Protein AF-F3FYG7-F1 (afdb_monomer_lite)

Structure (mmCIF, N/CA/C/O backbone):
data_AF-F3FYG7-F1
#
_entry.id   AF-F3FYG7-F1
#
loop_
_atom_site.group_PDB
_atom_site.id
_atom_site.type_symbol
_atom_site.label_atom_id
_atom_site.label_alt_id
_atom_site.label_comp_id
_atom_site.label_asym_id
_atom_site.label_entity_id
_atom_site.label_seq_id
_atom_site.pdbx_PDB_ins_code
_atom_site.Cartn_x
_atom_site.Cartn_y
_atom_site.Cartn_z
_atom_site.occupancy
_atom_site.B_iso_or_equiv
_atom_site.auth_seq_id
_atom_site.auth_comp_id
_atom_site.auth_asym_id
_atom_site.auth_atom_id
_atom_site.pdbx_PDB_model_num
ATOM 1 N N . ARG A 1 1 ? 8.693 10.051 1.400 1.00 95.94 1 ARG A N 1
ATOM 2 C CA . ARG A 1 1 ? 7.713 10.071 0.281 1.00 95.94 1 ARG A CA 1
ATOM 3 C C . ARG A 1 1 ? 6.406 9.385 0.680 1.00 95.94 1 ARG A C 1
ATOM 5 O O . ARG A 1 1 ? 5.389 10.059 0.661 1.00 95.94 1 ARG A O 1
ATOM 12 N N . ALA A 1 2 ? 6.449 8.142 1.172 1.00 98.38 2 ALA A N 1
ATOM 13 C CA . ALA A 1 2 ? 5.258 7.397 1.604 1.00 98.38 2 ALA A CA 1
ATOM 14 C C . ALA A 1 2 ? 4.365 8.137 2.622 1.00 98.38 2 ALA A C 1
ATOM 16 O O . ALA A 1 2 ? 3.166 8.207 2.411 1.00 98.38 2 ALA A O 1
ATOM 17 N N . ASN A 1 3 ? 4.919 8.775 3.666 1.00 98.62 3 ASN A N 1
ATOM 18 C CA . ASN A 1 3 ? 4.086 9.527 4.624 1.00 98.62 3 ASN A CA 1
ATOM 19 C C . ASN A 1 3 ? 3.333 10.691 3.965 1.00 98.62 3 ASN A C 1
ATOM 21 O O . ASN A 1 3 ? 2.202 10.967 4.330 1.00 98.62 3 ASN A O 1
ATOM 25 N N . ARG A 1 4 ? 3.947 11.387 3.001 1.00 98.62 4 ARG A N 1
ATOM 26 C CA . ARG A 1 4 ? 3.282 12.491 2.292 1.00 98.62 4 ARG A CA 1
ATOM 27 C C . ARG A 1 4 ? 2.119 11.960 1.454 1.00 98.62 4 ARG A C 1
ATOM 29 O O . ARG A 1 4 ? 1.053 12.555 1.470 1.00 98.62 4 ARG A O 1
ATOM 36 N N . LEU A 1 5 ? 2.326 10.823 0.787 1.00 98.44 5 LEU A N 1
ATOM 37 C CA . LEU A 1 5 ? 1.269 10.124 0.062 1.00 98.44 5 LEU A CA 1
ATOM 38 C C . LEU A 1 5 ? 0.150 9.656 1.004 1.00 98.44 5 LEU A C 1
ATOM 40 O O . LEU A 1 5 ? -1.009 9.866 0.689 1.00 98.44 5 LEU A O 1
ATOM 44 N N . ALA A 1 6 ? 0.479 9.105 2.173 1.00 98.62 6 ALA A N 1
ATOM 45 C CA . ALA A 1 6 ? -0.515 8.681 3.160 1.00 98.62 6 ALA A CA 1
ATOM 46 C C . ALA A 1 6 ? -1.409 9.845 3.614 1.00 98.62 6 ALA A C 1
ATOM 48 O O . ALA A 1 6 ? -2.626 9.738 3.563 1.00 98.62 6 ALA A O 1
ATOM 49 N N . HIS A 1 7 ? -0.817 10.991 3.973 1.00 98.56 7 HIS A N 1
ATOM 50 C CA . HIS A 1 7 ? -1.594 12.183 4.334 1.00 98.56 7 HIS A CA 1
ATOM 51 C C . HIS A 1 7 ? -2.436 12.708 3.168 1.00 98.56 7 HIS A C 1
ATOM 53 O O . HIS A 1 7 ? -3.544 13.180 3.388 1.00 98.56 7 HIS A O 1
ATOM 59 N N . TYR A 1 8 ? -1.930 12.617 1.936 1.00 98.50 8 TYR A N 1
ATOM 60 C CA . TYR A 1 8 ? -2.711 12.965 0.753 1.00 98.50 8 TYR A CA 1
ATOM 61 C C . TYR A 1 8 ? -3.920 12.034 0.574 1.00 98.50 8 TYR A C 1
ATOM 63 O O . TYR A 1 8 ? -5.024 12.527 0.388 1.00 98.50 8 TYR A O 1
ATOM 71 N N . LEU A 1 9 ? -3.741 10.714 0.709 1.00 98.19 9 LEU A N 1
ATOM 72 C CA . LEU A 1 9 ? -4.828 9.729 0.651 1.00 98.19 9 LEU A CA 1
ATOM 73 C C . LEU A 1 9 ? -5.874 9.963 1.754 1.00 98.19 9 LEU A C 1
ATOM 75 O O . LEU A 1 9 ? -7.066 9.958 1.469 1.00 98.19 9 LEU A O 1
ATOM 79 N N . ILE A 1 10 ? -5.437 10.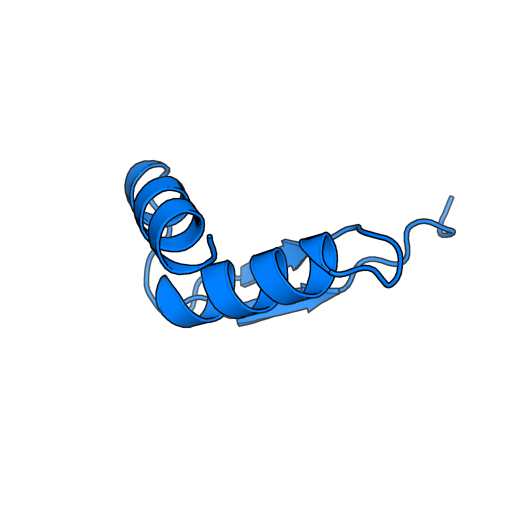249 2.984 1.00 98.38 10 ILE A N 1
ATOM 80 C CA . ILE A 1 10 ? -6.329 10.630 4.092 1.00 98.38 10 ILE A CA 1
ATOM 81 C C . ILE A 1 10 ? -7.092 11.918 3.750 1.00 98.38 10 ILE A C 1
ATOM 83 O O . ILE A 1 10 ? -8.295 12.006 3.972 1.00 98.38 10 ILE A O 1
ATOM 87 N N . GLY A 1 11 ? -6.417 12.905 3.152 1.00 98.50 11 GLY A N 1
ATOM 88 C CA . GLY A 1 11 ? -7.045 14.139 2.672 1.00 98.50 11 GLY A CA 1
ATOM 89 C C . GLY A 1 11 ? -8.066 13.927 1.547 1.00 98.50 11 GLY A C 1
ATOM 90 O O . GLY A 1 11 ? -8.958 14.754 1.383 1.00 98.50 11 GLY A O 1
ATOM 91 N N . LEU A 1 12 ? -7.970 12.818 0.805 1.00 97.94 12 LEU A N 1
ATOM 92 C CA . LEU A 1 12 ? -8.973 12.377 -0.171 1.00 97.94 12 LEU A CA 1
ATOM 93 C C . LEU A 1 12 ? -10.137 11.595 0.464 1.00 97.94 12 LEU A C 1
ATOM 95 O O . LEU A 1 12 ? -11.063 11.213 -0.246 1.00 97.94 12 LEU A O 1
ATOM 99 N N . GLY A 1 13 ? -10.110 11.370 1.779 1.00 97.75 13 GLY A N 1
ATOM 100 C CA . GLY A 1 13 ? -11.178 10.712 2.527 1.00 97.75 13 GLY A CA 1
ATOM 101 C C . GLY A 1 13 ? -10.956 9.228 2.812 1.00 97.75 13 GLY A C 1
ATOM 102 O O . GLY A 1 13 ? -11.823 8.638 3.451 1.00 97.75 13 GLY A O 1
ATOM 103 N N . ILE A 1 14 ? -9.818 8.641 2.412 1.00 97.12 14 ILE A N 1
ATOM 104 C CA . ILE A 1 14 ? -9.492 7.240 2.725 1.00 97.12 14 ILE A CA 1
ATOM 105 C C . ILE A 1 14 ? -9.563 7.008 4.236 1.00 97.12 14 ILE A C 1
ATOM 107 O O . ILE A 1 14 ? -8.919 7.718 5.013 1.00 97.12 14 ILE A O 1
ATOM 111 N N . GLN A 1 15 ? -10.341 6.004 4.626 1.00 96.31 15 GLN A N 1
ATOM 112 C CA . GLN A 1 15 ? -10.472 5.512 5.989 1.00 96.31 15 GLN A CA 1
ATOM 113 C C . GLN A 1 15 ? -9.693 4.201 6.175 1.00 96.31 15 GLN A C 1
ATOM 115 O O . GLN A 1 15 ? -9.336 3.533 5.198 1.00 96.31 15 GLN A O 1
ATOM 120 N N . PRO A 1 16 ? -9.416 3.802 7.430 1.00 95.81 16 PRO A N 1
ATOM 121 C CA . PRO A 1 16 ? -8.950 2.454 7.718 1.00 95.81 16 PRO A CA 1
ATOM 122 C C . PRO A 1 16 ? -9.851 1.394 7.072 1.00 95.81 16 PRO A C 1
ATOM 124 O O . PRO A 1 16 ? -11.064 1.570 7.007 1.00 95.81 16 PRO A O 1
ATOM 127 N N . ASP A 1 17 ? -9.238 0.310 6.599 1.00 94.62 17 ASP A N 1
ATOM 128 C CA . ASP A 1 17 ? -9.879 -0.816 5.900 1.00 94.62 17 ASP A CA 1
ATOM 129 C C . ASP A 1 17 ? -10.399 -0.530 4.474 1.00 94.62 17 ASP A C 1
ATOM 131 O O . ASP A 1 17 ? -10.801 -1.465 3.770 1.00 94.62 17 ASP A O 1
ATOM 135 N N . ASP A 1 18 ? -10.302 0.710 3.979 1.00 97.75 18 ASP A N 1
ATOM 136 C CA . ASP A 1 18 ? -10.612 1.014 2.579 1.00 97.75 18 ASP A CA 1
ATOM 137 C C . ASP A 1 18 ? -9.656 0.304 1.612 1.00 97.75 18 ASP A C 1
ATOM 139 O O . ASP A 1 18 ? -8.450 0.162 1.844 1.00 97.75 18 ASP A O 1
ATOM 143 N N . ARG A 1 19 ? -10.199 -0.110 0.464 1.00 97.50 19 ARG A N 1
ATOM 144 C CA . ARG A 1 19 ? -9.449 -0.791 -0.598 1.00 97.50 19 ARG A CA 1
ATOM 145 C C . ARG A 1 19 ? -8.978 0.221 -1.634 1.00 97.50 19 ARG A C 1
ATOM 147 O O . ARG A 1 19 ? -9.791 0.830 -2.322 1.00 97.50 19 ARG A O 1
ATOM 154 N N . VAL A 1 20 ? -7.664 0.346 -1.803 1.00 97.88 20 VAL A N 1
ATOM 155 C CA . VAL A 1 20 ? -7.046 1.270 -2.763 1.00 97.88 20 VAL A CA 1
ATOM 156 C C . VAL A 1 20 ? -6.399 0.489 -3.897 1.00 97.88 20 VAL A C 1
ATOM 158 O O . VAL A 1 20 ? -5.446 -0.264 -3.689 1.00 97.88 20 VAL A O 1
ATOM 161 N N . ALA A 1 21 ? -6.900 0.681 -5.115 1.00 96.69 21 ALA A N 1
ATOM 162 C CA . ALA A 1 21 ? -6.302 0.089 -6.301 1.00 96.69 21 ALA A CA 1
ATOM 163 C C . ALA A 1 21 ? -4.935 0.720 -6.610 1.00 96.69 21 ALA A C 1
ATOM 165 O O . ALA A 1 21 ? -4.778 1.940 -6.569 1.00 96.69 21 ALA A O 1
ATOM 166 N N . ILE A 1 22 ? -3.951 -0.111 -6.954 1.00 94.88 22 ILE A N 1
ATOM 167 C CA . ILE A 1 22 ? -2.637 0.330 -7.422 1.00 94.88 22 ILE A CA 1
ATOM 168 C C . ILE A 1 22 ? -2.332 -0.316 -8.773 1.00 94.88 22 ILE A C 1
ATOM 170 O O . ILE A 1 22 ? -2.133 -1.523 -8.871 1.00 94.88 22 ILE A O 1
ATOM 174 N N . CYS A 1 23 ? -2.300 0.511 -9.816 1.00 94.94 23 CYS A N 1
ATOM 175 C CA . CYS A 1 23 ? -1.914 0.126 -11.169 1.00 94.94 23 CYS A CA 1
ATOM 176 C C . CYS A 1 23 ? -0.575 0.795 -11.488 1.00 94.94 23 CYS A C 1
ATOM 178 O O . CYS A 1 23 ? -0.518 1.972 -11.841 1.00 94.94 23 CYS A O 1
ATOM 180 N N . ALA A 1 24 ? 0.519 0.075 -11.260 1.00 91.56 24 ALA A N 1
ATOM 181 C CA . ALA A 1 24 ? 1.866 0.573 -11.496 1.00 91.56 24 ALA A CA 1
ATOM 182 C C . ALA A 1 24 ? 2.806 -0.584 -11.834 1.00 91.56 24 ALA A C 1
ATOM 184 O O . ALA A 1 24 ? 2.696 -1.673 -11.271 1.00 91.56 24 ALA A O 1
ATOM 185 N N . GLN A 1 25 ? 3.761 -0.331 -12.729 1.00 92.88 25 GLN A N 1
ATOM 186 C CA . GLN A 1 25 ? 4.867 -1.256 -12.962 1.00 92.88 25 GLN A CA 1
ATOM 187 C C . GLN A 1 25 ? 5.775 -1.333 -11.728 1.00 92.88 25 GLN A C 1
ATOM 189 O O . GLN A 1 25 ? 5.799 -0.431 -10.889 1.00 92.88 25 GLN A O 1
ATOM 194 N N . ARG A 1 26 ? 6.568 -2.405 -11.634 1.00 92.06 26 ARG A N 1
ATOM 195 C CA . ARG A 1 26 ? 7.530 -2.593 -10.545 1.00 92.06 26 ARG A CA 1
ATOM 196 C C . ARG A 1 26 ? 8.573 -1.472 -10.549 1.00 92.06 26 ARG A C 1
ATOM 198 O O . ARG A 1 26 ? 9.461 -1.445 -11.394 1.00 92.06 26 ARG A O 1
ATOM 205 N N . SER A 1 27 ? 8.486 -0.582 -9.567 1.00 95.62 27 SER A N 1
ATOM 206 C CA . SER A 1 27 ? 9.375 0.571 -9.419 1.00 95.62 27 SER A CA 1
ATOM 207 C C . SER A 1 27 ? 9.461 1.036 -7.962 1.00 95.62 27 SER A C 1
ATOM 209 O O . SER A 1 27 ? 8.763 0.525 -7.079 1.00 95.62 27 SER A O 1
ATOM 211 N N . LEU A 1 28 ? 10.309 2.032 -7.694 1.00 97.50 28 LEU A N 1
ATOM 212 C CA . LEU A 1 28 ? 10.366 2.670 -6.379 1.00 97.50 28 LEU A CA 1
ATOM 213 C C . LEU A 1 28 ? 9.046 3.386 -6.055 1.00 97.50 28 LEU A C 1
ATOM 215 O O . LEU A 1 28 ? 8.593 3.375 -4.911 1.00 97.50 28 LEU A O 1
ATOM 219 N N . GLU A 1 29 ? 8.413 3.980 -7.062 1.00 96.38 29 GLU A N 1
ATOM 220 C CA . GLU A 1 29 ? 7.123 4.657 -6.970 1.00 96.38 29 GLU A CA 1
ATOM 221 C C . GLU A 1 29 ? 6.024 3.676 -6.557 1.00 96.38 29 GLU A C 1
ATOM 223 O O . GLU A 1 29 ? 5.223 4.013 -5.686 1.00 96.38 29 GLU A O 1
ATOM 228 N N . MET A 1 30 ? 6.041 2.444 -7.083 1.00 96.06 30 MET A N 1
ATOM 229 C CA . MET A 1 30 ? 5.126 1.383 -6.649 1.00 96.06 30 MET A CA 1
ATOM 230 C C . MET A 1 30 ? 5.298 1.084 -5.156 1.00 96.06 30 MET A C 1
ATOM 232 O O . MET A 1 30 ? 4.317 1.058 -4.418 1.00 96.06 30 MET A O 1
ATOM 236 N N . VAL A 1 31 ? 6.536 0.927 -4.677 1.00 97.75 31 VAL A N 1
ATOM 237 C CA . VAL A 1 31 ? 6.809 0.680 -3.248 1.00 97.75 31 VAL A CA 1
ATOM 238 C C . VAL A 1 31 ? 6.360 1.861 -2.383 1.00 97.75 31 VAL A C 1
ATOM 240 O O . VAL A 1 31 ? 5.771 1.666 -1.320 1.00 97.75 31 VAL A O 1
ATOM 243 N N . VAL A 1 32 ? 6.588 3.097 -2.839 1.00 98.38 32 VAL A N 1
ATOM 244 C CA . VAL A 1 32 ? 6.081 4.304 -2.167 1.00 98.38 32 VAL A CA 1
ATOM 245 C C . VAL A 1 32 ? 4.553 4.298 -2.109 1.00 98.38 32 VAL A C 1
ATOM 247 O O . VAL A 1 32 ? 4.011 4.651 -1.063 1.00 98.38 32 VAL A O 1
ATOM 250 N N . GLY A 1 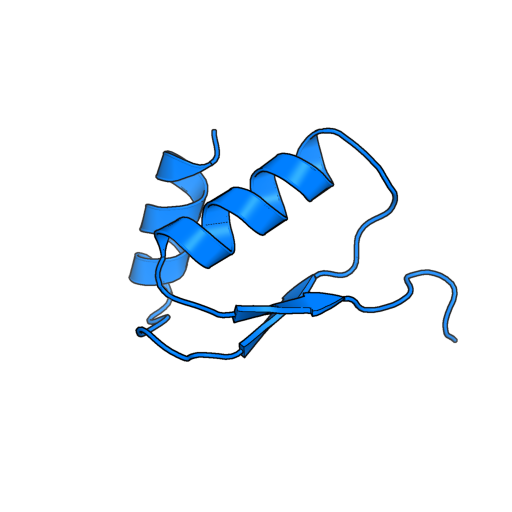33 ? 3.887 3.878 -3.189 1.00 97.81 33 GLY A N 1
ATOM 251 C CA . GLY A 1 33 ? 2.442 3.680 -3.284 1.00 97.81 33 GLY A CA 1
ATOM 252 C C . GLY A 1 33 ? 1.919 2.697 -2.244 1.00 97.81 33 GLY A C 1
ATOM 253 O O . GLY A 1 33 ? 1.097 3.068 -1.410 1.00 97.81 33 GLY A O 1
ATOM 254 N N . LEU A 1 34 ? 2.469 1.480 -2.232 1.00 98.06 34 LEU A N 1
ATOM 255 C CA . LEU A 1 34 ? 2.105 0.424 -1.282 1.00 98.06 34 LEU A CA 1
ATOM 256 C C . LEU A 1 34 ? 2.264 0.893 0.169 1.00 98.06 34 LEU A C 1
ATOM 258 O O . LEU A 1 34 ? 1.335 0.791 0.967 1.00 98.06 34 LEU A O 1
ATOM 262 N N . LEU A 1 35 ? 3.421 1.469 0.509 1.00 98.50 35 LEU A N 1
ATOM 263 C CA . LEU A 1 35 ? 3.671 1.982 1.857 1.00 98.50 35 LEU A CA 1
ATOM 264 C C . LEU A 1 35 ? 2.762 3.166 2.203 1.00 98.50 35 LEU A C 1
ATOM 266 O O . LEU A 1 35 ? 2.384 3.313 3.361 1.00 98.50 35 LEU A O 1
ATOM 270 N N . GLY A 1 36 ? 2.436 4.024 1.235 1.00 98.44 36 GLY A N 1
ATOM 271 C CA . GLY A 1 36 ? 1.511 5.142 1.417 1.00 98.44 36 GLY A CA 1
ATOM 272 C C . GLY A 1 36 ? 0.099 4.675 1.761 1.00 98.44 36 GLY A C 1
ATOM 27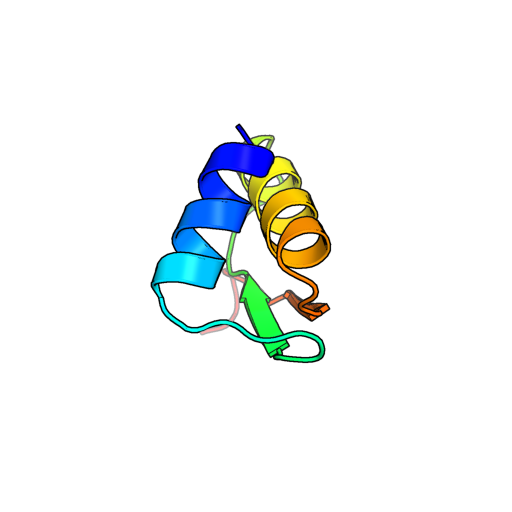3 O O . GLY A 1 36 ? -0.478 5.194 2.710 1.00 98.44 36 GLY A O 1
ATOM 274 N N . ILE A 1 37 ? -0.405 3.661 1.050 1.00 98.38 37 ILE A N 1
ATOM 275 C CA . ILE A 1 37 ? -1.716 3.042 1.298 1.00 98.38 37 ILE A CA 1
ATOM 276 C C . ILE A 1 37 ? -1.760 2.427 2.700 1.00 98.38 37 ILE A C 1
ATOM 278 O O . ILE A 1 37 ? -2.628 2.778 3.494 1.00 98.38 37 ILE A O 1
ATOM 282 N N . LEU A 1 38 ? -0.771 1.595 3.047 1.00 98.06 38 LEU A N 1
ATOM 283 C CA . LEU A 1 38 ? -0.714 0.946 4.363 1.00 98.06 38 LEU A CA 1
ATOM 284 C C . LEU A 1 38 ? -0.614 1.962 5.511 1.00 98.06 38 LEU A C 1
ATOM 286 O O . LEU A 1 38 ? -1.219 1.785 6.563 1.00 98.06 38 LEU A O 1
ATOM 290 N N . LYS A 1 39 ? 0.125 3.059 5.315 1.00 98.44 39 LYS A N 1
ATOM 291 C CA . LYS A 1 39 ? 0.230 4.145 6.304 1.00 98.44 39 LYS A CA 1
ATOM 292 C C . LYS A 1 39 ? -1.044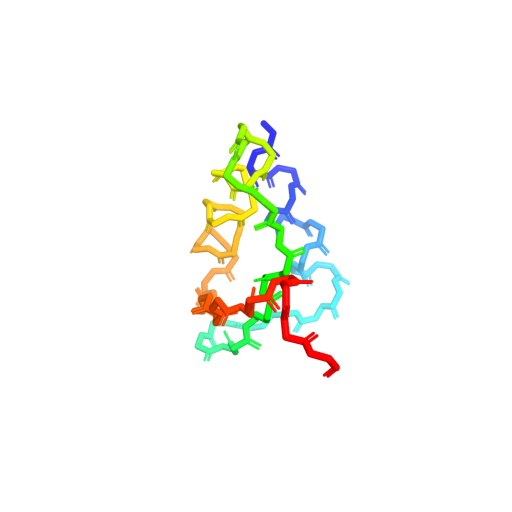 4.980 6.430 1.00 98.44 39 LYS A C 1
ATOM 294 O O . LYS A 1 39 ? -1.218 5.611 7.465 1.00 98.44 39 LYS A O 1
ATOM 299 N N . ALA A 1 40 ? -1.894 5.010 5.404 1.00 98.25 40 ALA A N 1
ATOM 300 C CA . ALA A 1 40 ? -3.223 5.612 5.480 1.00 98.25 40 ALA A CA 1
ATOM 301 C C . ALA A 1 40 ? -4.244 4.696 6.188 1.00 98.25 40 ALA A C 1
ATOM 303 O O . ALA A 1 40 ? -5.366 5.122 6.427 1.00 98.25 40 ALA A O 1
ATOM 304 N N . GLY A 1 41 ? -3.859 3.460 6.535 1.00 97.81 41 GLY A N 1
ATOM 305 C CA . GLY A 1 41 ? -4.736 2.459 7.150 1.00 97.81 41 GLY A CA 1
ATOM 306 C C . GLY A 1 41 ? -5.524 1.613 6.146 1.00 97.81 41 GLY A C 1
ATOM 307 O O . GLY A 1 41 ? -6.282 0.744 6.561 1.00 97.81 41 GLY A O 1
ATOM 308 N N . GLY A 1 42 ? -5.342 1.844 4.843 1.00 97.06 42 GLY A N 1
ATOM 309 C CA . GLY A 1 42 ? -6.026 1.099 3.790 1.00 97.06 42 GLY A CA 1
ATOM 310 C C . GLY A 1 42 ? -5.298 -0.184 3.379 1.00 97.06 42 GLY A C 1
ATOM 311 O O . GLY A 1 42 ? -4.117 -0.396 3.674 1.00 97.06 42 GLY A O 1
ATOM 312 N N . ALA A 1 43 ? -5.995 -1.019 2.615 1.00 97.56 43 ALA A N 1
ATOM 313 C CA . ALA A 1 43 ? -5.456 -2.207 1.965 1.00 97.56 43 ALA A CA 1
ATOM 314 C C . ALA A 1 43 ? -5.231 -1.940 0.471 1.00 97.56 43 ALA A C 1
ATOM 316 O O . ALA A 1 43 ? -6.098 -1.397 -0.213 1.00 97.56 43 ALA A O 1
ATOM 317 N N . TYR A 1 44 ? -4.078 -2.337 -0.068 1.00 96.06 44 TYR A N 1
ATOM 318 C CA . TYR A 1 44 ? -3.821 -2.182 -1.499 1.00 96.06 44 TYR A CA 1
ATOM 319 C C . TYR A 1 44 ? -4.435 -3.336 -2.302 1.00 96.06 44 TYR A C 1
ATOM 321 O O . TYR A 1 44 ? -4.426 -4.490 -1.872 1.00 96.06 44 TYR A O 1
ATOM 329 N N . VAL A 1 45 ? -4.927 -3.027 -3.500 1.00 96.25 45 VAL A N 1
ATOM 330 C CA . VAL A 1 45 ? -5.412 -4.001 -4.482 1.00 96.25 45 VAL A CA 1
ATOM 331 C C . VAL A 1 45 ? -4.557 -3.861 -5.743 1.00 96.25 45 VAL A C 1
ATOM 333 O O . VAL A 1 45 ? -4.668 -2.843 -6.428 1.00 96.25 45 VAL A O 1
ATOM 336 N N . PRO A 1 46 ? -3.666 -4.821 -6.048 1.00 91.81 46 PRO A N 1
ATOM 337 C CA . PRO A 1 46 ? -2.845 -4.744 -7.247 1.00 91.81 46 PRO A CA 1
ATOM 338 C C . PRO A 1 46 ? -3.721 -4.896 -8.492 1.00 91.81 46 PRO A C 1
ATOM 340 O O . PRO A 1 46 ? -4.518 -5.829 -8.585 1.00 91.81 46 PRO A O 1
ATOM 343 N N . LEU A 1 47 ? -3.553 -3.983 -9.444 1.00 91.75 47 LEU A N 1
ATOM 344 C CA . LEU A 1 47 ? -4.087 -4.100 -10.794 1.00 91.75 47 LEU A CA 1
ATOM 345 C C 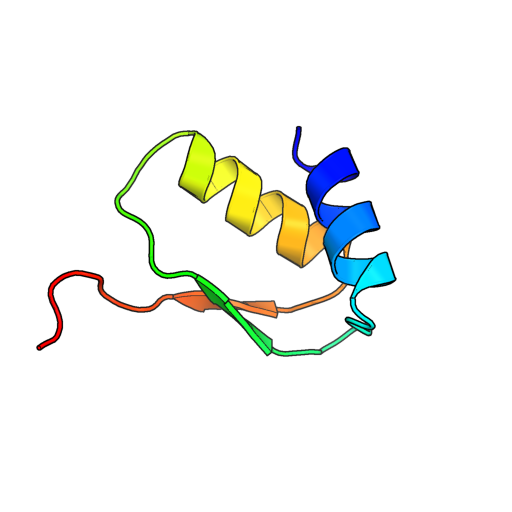. LEU A 1 47 ? -2.924 -4.328 -11.749 1.00 91.75 47 LEU A C 1
ATOM 347 O O . LEU A 1 47 ? -1.909 -3.633 -11.665 1.00 91.75 47 LEU A O 1
ATOM 351 N N . ASP A 1 48 ? -3.076 -5.308 -12.635 1.00 85.56 48 ASP A N 1
ATOM 352 C CA . ASP A 1 48 ? -2.104 -5.563 -13.689 1.00 85.56 48 ASP A CA 1
ATOM 353 C C . ASP A 1 48 ? -2.206 -4.447 -14.746 1.00 85.56 48 ASP A C 1
ATOM 355 O O . ASP A 1 48 ? -3.248 -4.327 -15.392 1.00 85.56 48 ASP A O 1
ATOM 359 N N . PRO A 1 49 ? -1.158 -3.622 -14.945 1.00 78.25 49 PRO A N 1
ATOM 360 C CA . PRO A 1 49 ? -1.161 -2.581 -15.971 1.00 78.25 49 PRO A CA 1
ATOM 361 C C . PRO A 1 49 ? -1.191 -3.139 -17.399 1.00 78.25 49 PRO A C 1
ATOM 363 O O . PRO A 1 49 ? -1.424 -2.383 -18.336 1.00 78.25 49 PRO A O 1
ATOM 366 N N . GLY A 1 50 ? -0.880 -4.428 -17.570 1.00 82.31 50 GLY A N 1
ATOM 367 C CA . GLY A 1 50 ? -0.948 -5.145 -18.840 1.00 82.31 50 GLY A CA 1
ATOM 368 C C . GLY A 1 50 ? -2.309 -5.783 -19.123 1.00 82.31 50 GLY A C 1
ATOM 369 O O . GLY A 1 50 ? -2.452 -6.430 -20.160 1.00 82.31 50 GLY A O 1
ATOM 370 N N . TYR A 1 51 ? -3.291 -5.630 -18.227 1.00 72.81 51 TYR A N 1
ATOM 371 C CA . TYR A 1 51 ? -4.662 -6.075 -18.472 1.00 72.81 51 TYR A CA 1
ATOM 372 C C . TYR A 1 51 ? -5.366 -5.094 -19.435 1.00 72.81 51 TYR A C 1
ATOM 374 O O . TYR A 1 51 ? -5.237 -3.886 -19.221 1.00 72.81 51 TYR A O 1
ATOM 382 N N . PRO A 1 52 ? -6.049 -5.575 -20.497 1.00 71.50 52 PRO A N 1
ATOM 383 C CA . PRO A 1 52 ? -6.720 -4.717 -21.478 1.00 71.50 52 PRO A CA 1
ATOM 384 C C . PRO A 1 52 ? -7.866 -3.887 -20.887 1.00 71.50 52 PRO A C 1
ATOM 386 O O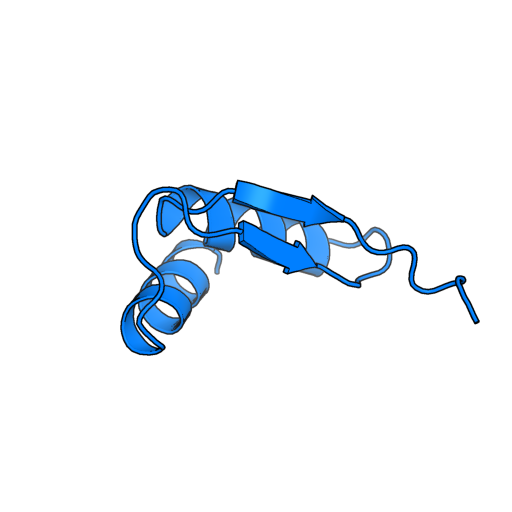 . PRO A 1 52 ? -8.488 -4.332 -19.893 1.00 71.50 52 PRO A O 1
#

Organism: NCBI:txid629262

Sequence (52 aa):
RANRLAHYLIGLGIQPDDRVAICAQRSLEMVVGLLGILKAGGAYVPLDPGYP

Secondary structure (DSSP, 8-state):
-HHHHHHHHHHTTPPTT-EEEEE--SSHHHHHHHHHHHHTTPEEEEE-TT--

InterPro domains:
  IPR000873 AMP-dependent synthetase/ligase domain [PF00501] (1-52)
  IPR042099 ANL, N-terminal domain [G3DSA:3.40.50.12780] (1-52)

Radius of gyration: 10.75 Å; chains: 1; bounding box: 22×20×29 Å

Foldseek 3Di:
DLCVLLVVVVVVVDAAAAEAEDEDDDDPVSVSVCSNQVSNNYHYDYDHNPDD

pLDDT: mean 95.05, std 6.09, range [71.5, 98.62]